Protein AF-A0A7I8IR26-F1 (afdb_monomer)

Foldseek 3Di:
DDDDDDPDDDPQPVVVLVVLVVVLVVAQKEKAAAPPDPLSVVVCCVCVVLVFHYHYDHHDPPDDPQPTWMDGSSHTQGGSVSCVVCVVVVVNVVSCVVSVRDDD

Structure (mmCIF, N/CA/C/O backbone):
data_AF-A0A7I8IR26-F1
#
_entry.id   AF-A0A7I8IR26-F1
#
loop_
_atom_site.group_PDB
_atom_site.id
_atom_site.type_symbol
_atom_site.label_atom_id
_atom_site.label_alt_id
_atom_site.label_comp_id
_atom_site.label_asym_id
_atom_site.label_entity_id
_atom_site.label_seq_id
_atom_site.pdbx_PDB_ins_code
_atom_site.Cartn_x
_atom_site.Cartn_y
_atom_site.Cartn_z
_atom_site.occupancy
_atom_site.B_iso_or_equiv
_atom_site.auth_seq_id
_atom_site.auth_comp_id
_atom_site.auth_asym_id
_atom_site.auth_atom_id
_atom_site.pdbx_PDB_model_num
ATOM 1 N N . MET A 1 1 ? 41.167 6.728 -27.395 1.00 40.47 1 MET A N 1
ATOM 2 C CA . MET A 1 1 ? 41.377 7.724 -26.322 1.00 40.47 1 MET A CA 1
ATOM 3 C C . MET A 1 1 ? 40.080 7.828 -25.539 1.00 40.47 1 MET A C 1
ATOM 5 O O . MET A 1 1 ? 39.212 8.618 -25.876 1.00 40.47 1 MET A O 1
ATOM 9 N N . SER A 1 2 ? 39.905 6.928 -24.574 1.00 48.75 2 SER A N 1
ATOM 10 C CA . SER A 1 2 ? 38.730 6.884 -23.702 1.00 48.75 2 SER A CA 1
ATOM 11 C C . SER A 1 2 ? 39.017 7.772 -22.496 1.00 48.75 2 SER A C 1
ATOM 13 O O . SER A 1 2 ? 39.963 7.501 -21.764 1.00 48.75 2 SER A O 1
ATOM 15 N N . GLY A 1 3 ? 38.257 8.853 -22.324 1.00 40.97 3 GLY A N 1
ATOM 16 C CA . GLY A 1 3 ? 38.530 9.874 -21.313 1.00 40.97 3 GLY A CA 1
ATOM 17 C C . GLY A 1 3 ? 37.260 10.383 -20.644 1.00 40.97 3 GLY A C 1
ATOM 18 O O . GLY A 1 3 ? 36.739 11.424 -21.014 1.00 40.97 3 GLY A O 1
ATOM 19 N N . SER A 1 4 ? 36.805 9.614 -19.654 1.00 51.31 4 SER A N 1
ATOM 20 C CA . SER A 1 4 ? 36.217 10.078 -18.388 1.00 51.31 4 SER A CA 1
ATOM 21 C C . SER A 1 4 ? 34.959 10.962 -18.429 1.00 51.31 4 SER A C 1
ATOM 23 O O . SER A 1 4 ? 35.013 12.169 -18.216 1.00 5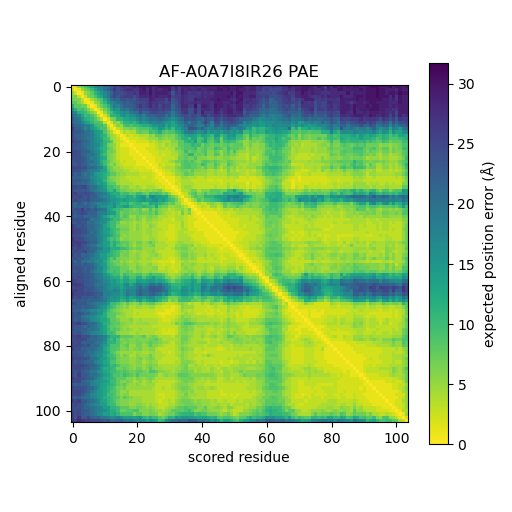1.31 4 SER A O 1
ATOM 25 N N . SER A 1 5 ? 33.793 10.316 -18.554 1.00 44.38 5 SER A N 1
ATOM 26 C CA . SER A 1 5 ? 32.504 10.892 -18.138 1.00 44.38 5 SER A CA 1
ATOM 27 C C . SER A 1 5 ? 32.425 10.956 -16.599 1.00 44.38 5 SER A C 1
ATOM 29 O O . SER A 1 5 ? 32.924 10.040 -15.933 1.00 44.38 5 SER A O 1
ATOM 31 N N . PRO A 1 6 ? 31.840 12.008 -15.994 1.00 46.78 6 PRO A N 1
ATOM 32 C CA . PRO A 1 6 ? 31.920 12.230 -14.558 1.00 46.78 6 PRO A CA 1
ATOM 33 C C . PRO A 1 6 ? 31.189 11.115 -13.815 1.00 46.78 6 PRO A C 1
ATOM 35 O O . PRO A 1 6 ? 30.023 10.829 -14.096 1.00 46.78 6 PRO A O 1
ATOM 38 N N . ARG A 1 7 ? 31.846 10.527 -12.808 1.00 49.75 7 ARG A N 1
ATOM 39 C CA . ARG A 1 7 ? 31.190 9.730 -11.762 1.00 49.75 7 ARG A CA 1
ATOM 40 C C . ARG A 1 7 ? 30.147 10.610 -11.069 1.00 49.75 7 ARG A C 1
ATOM 42 O O . ARG A 1 7 ? 30.440 11.298 -10.092 1.00 49.75 7 ARG A O 1
ATOM 49 N N . ARG A 1 8 ? 28.919 10.628 -11.585 1.00 43.56 8 ARG A N 1
ATOM 50 C CA . 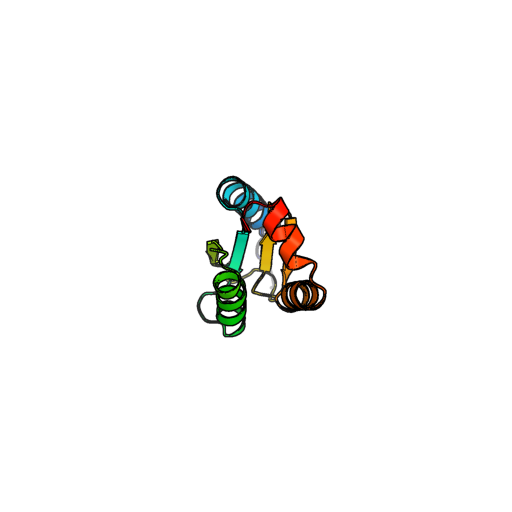ARG A 1 8 ? 27.802 11.333 -10.958 1.00 43.56 8 ARG A CA 1
ATOM 51 C C . ARG A 1 8 ? 27.235 10.429 -9.870 1.00 43.56 8 ARG A C 1
ATOM 53 O O . ARG A 1 8 ? 26.484 9.502 -10.143 1.00 43.56 8 ARG A O 1
ATOM 60 N N . ARG A 1 9 ? 27.713 10.709 -8.657 1.00 45.06 9 ARG A N 1
ATOM 61 C CA . ARG A 1 9 ? 27.194 10.353 -7.330 1.00 45.06 9 ARG A CA 1
ATOM 62 C C . ARG A 1 9 ? 25.810 9.685 -7.349 1.00 45.06 9 ARG A C 1
ATOM 64 O O . ARG A 1 9 ? 24.839 10.252 -7.846 1.00 45.06 9 ARG A O 1
ATOM 71 N N . THR A 1 10 ? 25.753 8.500 -6.751 1.00 43.00 10 THR A N 1
ATOM 72 C CA . THR A 1 10 ? 24.564 7.777 -6.284 1.00 43.00 10 THR A CA 1
ATOM 73 C C . THR A 1 10 ? 23.636 8.704 -5.494 1.00 43.00 10 THR A C 1
ATOM 75 O O . THR A 1 10 ? 23.826 8.903 -4.302 1.00 43.00 10 THR A O 1
ATOM 78 N N . ALA A 1 11 ? 22.644 9.285 -6.171 1.00 41.78 11 ALA A N 1
ATOM 79 C CA . ALA A 1 11 ? 21.639 10.185 -5.590 1.00 41.78 11 ALA A CA 1
ATOM 80 C C . ALA A 1 11 ? 20.210 9.598 -5.631 1.00 41.78 11 ALA A C 1
ATOM 82 O O . ALA A 1 11 ? 19.251 10.294 -5.343 1.00 41.78 11 ALA A O 1
ATOM 83 N N . GLY A 1 12 ? 20.041 8.325 -6.013 1.00 49.94 12 GLY A N 1
ATOM 84 C CA . GLY A 1 12 ? 18.712 7.743 -6.258 1.00 49.94 12 GLY A CA 1
ATOM 85 C C . GLY A 1 12 ? 17.963 7.241 -5.018 1.00 49.94 12 GLY A C 1
ATOM 86 O O . GLY A 1 12 ? 16.739 7.220 -5.028 1.00 49.94 12 GLY A O 1
ATOM 87 N N . ALA A 1 13 ? 18.673 6.832 -3.961 1.00 50.16 13 ALA A N 1
ATOM 88 C CA . ALA A 1 13 ? 18.052 6.258 -2.763 1.00 50.16 13 ALA A CA 1
ATOM 89 C C . ALA A 1 13 ? 17.598 7.329 -1.754 1.00 50.16 13 ALA A C 1
ATOM 91 O O . ALA A 1 13 ? 16.512 7.200 -1.199 1.00 50.16 13 ALA A O 1
ATOM 92 N N . CYS A 1 14 ? 18.384 8.400 -1.565 1.00 46.97 14 CYS A N 1
ATOM 93 C CA . CYS A 1 14 ? 18.012 9.511 -0.678 1.00 46.97 14 CYS A CA 1
ATOM 94 C C . CYS A 1 14 ? 16.779 10.270 -1.182 1.00 46.97 14 CYS A C 1
ATOM 96 O O . CYS A 1 14 ? 15.913 10.580 -0.381 1.00 46.97 14 CYS A O 1
ATOM 98 N N . ASP A 1 15 ? 16.656 10.498 -2.495 1.00 61.00 15 ASP A N 1
ATOM 99 C CA . ASP A 1 15 ? 15.512 11.218 -3.083 1.00 61.00 15 ASP A CA 1
ATOM 100 C C . ASP A 1 15 ? 14.206 10.413 -2.949 1.00 61.00 15 ASP A C 1
ATOM 102 O O . ASP A 1 15 ? 13.143 10.942 -2.635 1.00 61.00 15 ASP A O 1
ATOM 106 N N . ALA A 1 16 ? 14.291 9.090 -3.135 1.00 67.19 16 ALA A N 1
ATOM 107 C CA . ALA A 1 16 ? 13.159 8.196 -2.930 1.00 67.19 16 ALA A CA 1
ATOM 108 C C . ALA A 1 16 ? 12.751 8.137 -1.454 1.00 67.19 16 ALA A C 1
ATOM 110 O O . ALA A 1 16 ? 11.561 8.218 -1.173 1.00 67.19 16 ALA A O 1
ATOM 111 N N . LEU A 1 17 ? 13.710 8.026 -0.529 1.00 66.31 17 LEU A N 1
ATOM 112 C CA . LEU A 1 17 ? 13.434 7.943 0.906 1.00 66.31 17 LEU A CA 1
ATOM 113 C C . LEU A 1 17 ? 12.867 9.256 1.462 1.00 66.31 17 LEU A C 1
ATOM 115 O O . LEU A 1 17 ? 11.849 9.217 2.137 1.00 66.31 17 LEU A O 1
ATOM 119 N N . GLU A 1 18 ? 13.431 10.409 1.101 1.00 71.75 18 GLU A N 1
ATOM 120 C CA . GLU A 1 18 ? 12.914 11.725 1.516 1.00 71.75 18 GLU A CA 1
ATOM 121 C C . GLU A 1 18 ? 11.487 11.955 0.987 1.00 71.75 18 GLU A C 1
ATOM 123 O O . GLU A 1 18 ? 10.592 12.444 1.682 1.00 71.75 18 GLU A O 1
ATOM 128 N N . ARG A 1 19 ? 11.226 11.523 -0.252 1.00 75.75 19 ARG A N 1
ATOM 129 C CA . ARG A 1 19 ? 9.889 11.578 -0.848 1.00 75.75 19 ARG A CA 1
ATOM 130 C C . ARG A 1 19 ? 8.925 10.590 -0.190 1.00 75.75 19 ARG A C 1
ATOM 132 O O . ARG A 1 19 ? 7.759 10.940 -0.025 1.00 75.75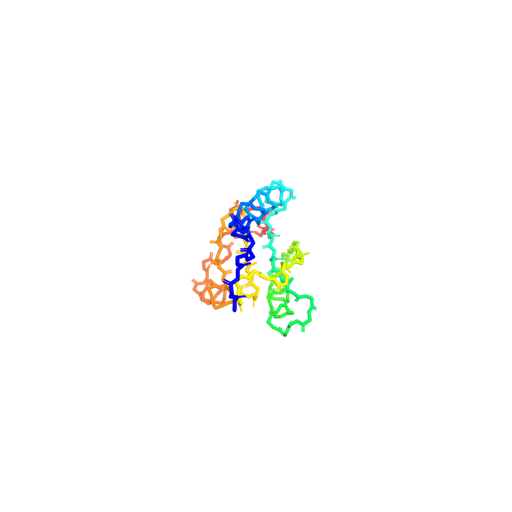 19 ARG A O 1
ATOM 139 N N . VAL A 1 20 ? 9.383 9.392 0.189 1.00 75.19 20 VAL A N 1
ATOM 140 C CA . VAL A 1 20 ? 8.610 8.429 0.995 1.00 75.19 20 VAL A CA 1
ATOM 141 C C . VAL A 1 20 ? 8.255 9.048 2.3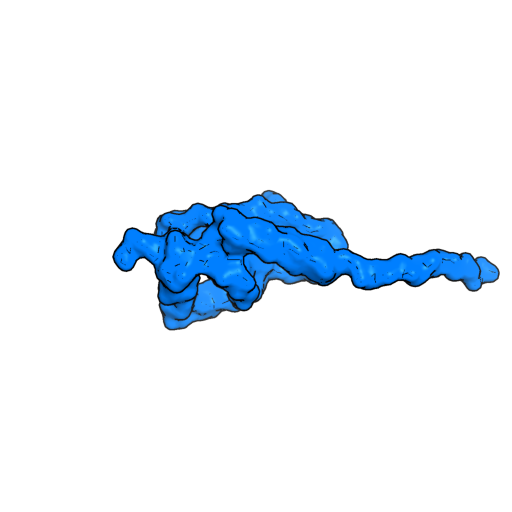35 1.00 75.19 20 VAL A C 1
ATOM 143 O O . VAL A 1 20 ? 7.091 8.994 2.694 1.00 75.19 20 VAL A O 1
ATOM 146 N N . GLU A 1 21 ? 9.207 9.647 3.050 1.00 76.62 21 GLU A N 1
ATOM 147 C CA . GLU A 1 21 ? 8.984 10.254 4.366 1.00 76.62 21 GLU A CA 1
ATOM 148 C C . GLU A 1 21 ? 7.914 11.343 4.301 1.00 76.62 21 GLU A C 1
ATOM 150 O O . GLU A 1 21 ? 6.958 11.320 5.078 1.00 76.62 21 GLU A O 1
ATOM 155 N N . ARG A 1 22 ? 8.001 12.236 3.308 1.00 82.06 22 ARG A N 1
ATOM 156 C CA . ARG A 1 22 ? 6.985 13.274 3.102 1.00 82.06 22 ARG A CA 1
ATOM 157 C C . ARG A 1 22 ? 5.613 12.680 2.776 1.00 82.06 22 ARG A C 1
ATOM 159 O O . ARG A 1 22 ? 4.607 13.073 3.355 1.00 82.06 22 ARG A O 1
ATOM 166 N N . LEU A 1 23 ? 5.567 11.692 1.883 1.00 83.69 23 LEU A N 1
ATOM 167 C CA . LEU A 1 23 ? 4.314 11.035 1.506 1.00 83.69 23 LEU A CA 1
ATOM 168 C C . LEU A 1 23 ? 3.727 10.190 2.638 1.00 83.69 23 LEU A C 1
ATOM 170 O O . LEU A 1 23 ? 2.510 10.114 2.735 1.00 83.69 23 LEU A O 1
ATOM 174 N N . ALA A 1 24 ? 4.561 9.576 3.473 1.00 78.81 24 ALA A N 1
ATOM 175 C CA . ALA A 1 24 ? 4.157 8.768 4.617 1.00 78.81 24 ALA A CA 1
ATOM 176 C C . ALA A 1 24 ? 3.634 9.630 5.772 1.00 78.81 24 ALA A C 1
ATOM 178 O O . ALA A 1 24 ? 2.770 9.177 6.516 1.00 78.81 24 ALA A O 1
ATOM 179 N N . ALA A 1 25 ? 4.117 10.869 5.904 1.00 79.31 25 ALA A N 1
ATOM 180 C CA . ALA A 1 25 ? 3.546 11.841 6.834 1.00 79.31 25 ALA A CA 1
ATOM 181 C C . ALA A 1 25 ? 2.127 12.270 6.418 1.00 79.31 25 ALA A C 1
ATOM 183 O O . ALA A 1 25 ? 1.282 12.531 7.269 1.00 79.31 25 ALA A O 1
ATOM 184 N N . GLU A 1 26 ? 1.862 12.330 5.112 1.00 81.62 26 GLU A N 1
ATOM 185 C CA . GLU A 1 26 ? 0.576 12.770 4.558 1.00 81.62 26 GLU A CA 1
ATOM 186 C C . GLU A 1 26 ? -0.403 11.613 4.282 1.00 81.62 26 GLU A C 1
ATOM 188 O O . GLU A 1 26 ? -1.610 11.830 4.208 1.00 81.62 26 GLU A O 1
ATOM 193 N N . ASN A 1 27 ? 0.092 10.385 4.091 1.00 84.69 27 ASN A N 1
ATOM 194 C CA . ASN A 1 27 ? -0.694 9.250 3.607 1.00 84.69 27 ASN A CA 1
ATOM 195 C C . ASN A 1 27 ? -0.355 7.962 4.358 1.00 84.69 27 ASN A C 1
ATOM 197 O O . ASN A 1 27 ? 0.806 7.583 4.495 1.00 84.69 27 ASN A O 1
ATOM 201 N N . ALA A 1 28 ? -1.393 7.208 4.717 1.00 85.25 28 ALA A N 1
ATOM 202 C CA . ALA A 1 28 ? -1.237 5.920 5.384 1.00 85.25 28 ALA A CA 1
ATOM 203 C C . ALA A 1 28 ? -0.626 4.831 4.477 1.00 85.25 28 ALA A C 1
ATOM 205 O O . ALA A 1 28 ? 0.072 3.942 4.965 1.00 85.25 28 ALA A O 1
ATOM 206 N N . VAL A 1 29 ? -0.867 4.883 3.159 1.00 87.94 29 VAL A N 1
ATOM 207 C CA . VAL A 1 29 ? -0.326 3.921 2.182 1.00 87.94 29 VAL A CA 1
ATOM 208 C C . VAL A 1 29 ? 0.198 4.641 0.948 1.00 87.94 29 VAL A C 1
ATOM 210 O O . VAL A 1 29 ? -0.511 5.435 0.327 1.00 87.94 29 VAL A O 1
ATOM 213 N N . VAL A 1 30 ? 1.426 4.312 0.554 1.00 87.31 30 VAL A N 1
ATOM 214 C CA . VAL A 1 30 ? 2.119 4.915 -0.589 1.00 87.31 30 VAL A CA 1
ATOM 215 C C . VAL A 1 30 ? 2.607 3.810 -1.522 1.00 87.31 30 VAL A C 1
ATOM 217 O O . VAL A 1 30 ? 3.273 2.868 -1.093 1.00 87.31 30 VAL A O 1
ATOM 220 N N . ILE A 1 31 ? 2.292 3.920 -2.812 1.00 86.00 31 ILE A N 1
ATOM 221 C CA . ILE A 1 31 ? 2.703 2.957 -3.840 1.00 86.00 31 ILE A CA 1
ATOM 222 C C . ILE A 1 31 ? 3.570 3.668 -4.870 1.00 86.00 31 ILE A C 1
ATOM 224 O O . ILE A 1 31 ? 3.081 4.507 -5.624 1.00 86.00 31 ILE A O 1
ATOM 228 N N . PHE A 1 32 ? 4.830 3.268 -4.984 1.00 83.75 32 PHE A N 1
ATOM 229 C CA . PHE A 1 32 ? 5.710 3.702 -6.062 1.00 83.75 32 PHE A CA 1
ATOM 230 C C . PHE A 1 32 ? 5.539 2.776 -7.261 1.00 83.75 32 PHE A C 1
ATOM 232 O O . PHE A 1 32 ? 5.854 1.586 -7.210 1.00 83.75 32 PHE A O 1
ATOM 239 N N . SER A 1 33 ? 5.010 3.317 -8.352 1.00 74.19 33 SER A N 1
ATOM 240 C CA . SER A 1 33 ? 4.615 2.557 -9.537 1.00 74.19 33 SER A CA 1
ATOM 241 C C . SER A 1 33 ? 4.943 3.341 -10.803 1.00 74.19 33 SER A C 1
ATOM 243 O O . SER A 1 33 ? 4.865 4.565 -10.825 1.00 74.19 33 SER A O 1
ATOM 245 N N . VAL A 1 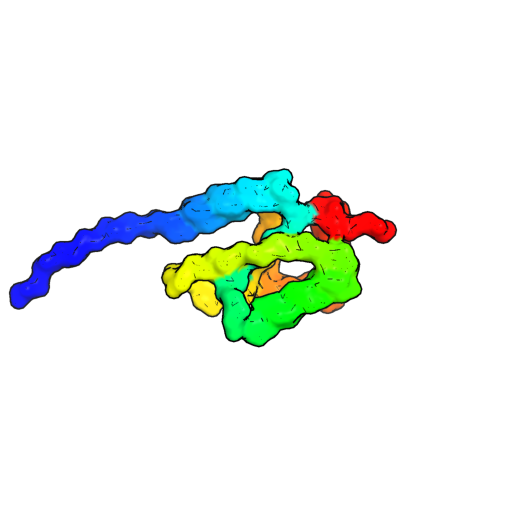34 ? 5.288 2.638 -11.883 1.00 69.69 34 VAL A N 1
ATOM 246 C CA . VAL A 1 34 ? 5.227 3.213 -13.235 1.00 69.69 34 VAL A CA 1
ATOM 247 C C . VAL A 1 34 ? 3.804 3.041 -13.762 1.00 69.69 34 VAL A C 1
ATOM 249 O O . VAL A 1 34 ? 3.198 1.983 -13.602 1.00 69.69 34 VAL A O 1
ATOM 252 N N . SER A 1 35 ? 3.230 4.091 -14.339 1.00 64.12 35 SER A N 1
ATOM 253 C CA . SER A 1 35 ? 1.797 4.186 -14.650 1.00 64.12 35 SER A CA 1
ATOM 254 C C . SER A 1 35 ? 1.278 3.187 -15.698 1.00 64.12 35 SER A C 1
ATOM 256 O O . SER A 1 35 ? 0.068 3.094 -15.863 1.00 64.12 35 SER A O 1
ATOM 258 N N . THR A 1 36 ? 2.140 2.418 -16.372 1.00 65.19 36 THR A N 1
ATOM 259 C CA . THR A 1 36 ? 1.778 1.554 -17.513 1.00 65.19 36 THR A CA 1
ATOM 260 C C . THR A 1 36 ? 1.911 0.042 -17.261 1.00 65.19 36 THR A C 1
ATOM 262 O O . THR A 1 36 ? 1.831 -0.736 -18.207 1.00 65.19 36 THR A O 1
ATOM 265 N N . CYS A 1 37 ? 2.108 -0.415 -16.015 1.00 71.25 37 CYS A N 1
ATOM 266 C CA . CYS A 1 37 ? 2.363 -1.835 -15.719 1.00 71.25 37 CYS A CA 1
ATOM 267 C C . CYS A 1 37 ? 1.128 -2.607 -15.196 1.00 71.25 37 CYS A C 1
ATOM 269 O O . CYS A 1 37 ? 0.383 -2.109 -14.351 1.00 71.25 37 CYS A O 1
ATOM 271 N N . CYS A 1 38 ? 0.921 -3.857 -15.635 1.00 74.88 38 CYS A N 1
ATOM 272 C CA . CYS A 1 38 ? -0.199 -4.706 -15.184 1.00 74.88 38 CYS A CA 1
ATOM 273 C C . CYS A 1 38 ? -0.165 -4.989 -13.669 1.00 74.88 38 CYS A C 1
ATOM 275 O O . CYS A 1 38 ? -1.199 -4.953 -13.001 1.00 74.88 38 CYS A O 1
ATOM 277 N N . MET A 1 39 ? 1.031 -5.168 -13.103 1.00 78.69 39 MET A N 1
ATOM 278 C CA . MET A 1 39 ? 1.230 -5.375 -11.663 1.00 78.69 39 MET A CA 1
ATOM 279 C C . MET A 1 39 ? 0.816 -4.151 -10.840 1.00 78.69 39 MET A C 1
ATOM 281 O O . MET A 1 39 ? 0.248 -4.264 -9.758 1.00 78.69 39 MET A O 1
ATOM 285 N N . CYS A 1 40 ? 1.030 -2.959 -11.386 1.00 74.19 40 CYS A N 1
ATOM 286 C CA . CYS A 1 40 ? 0.676 -1.696 -10.764 1.00 74.19 40 CYS A CA 1
ATOM 287 C C . CYS A 1 40 ? -0.847 -1.569 -10.621 1.00 74.19 40 CYS A C 1
ATOM 289 O O . CYS A 1 40 ? -1.348 -1.101 -9.598 1.00 74.19 40 CYS A O 1
ATOM 291 N N . HIS A 1 41 ? -1.589 -2.024 -11.636 1.00 83.94 41 HIS A N 1
ATOM 292 C CA . HIS A 1 41 ? -3.047 -2.100 -11.592 1.00 83.94 41 HIS A CA 1
ATOM 293 C C . HIS A 1 41 ? -3.522 -3.156 -10.588 1.00 83.94 41 HIS A C 1
ATOM 295 O O . HIS A 1 41 ? -4.483 -2.901 -9.863 1.00 83.94 41 HIS A O 1
ATOM 301 N N . ALA A 1 42 ? -2.841 -4.304 -10.509 1.00 86.25 42 ALA A N 1
ATOM 302 C CA . ALA A 1 42 ? -3.168 -5.364 -9.557 1.00 86.25 42 ALA A CA 1
ATOM 303 C C . ALA A 1 42 ? -3.042 -4.889 -8.101 1.00 86.25 42 ALA A C 1
ATOM 305 O O . ALA A 1 42 ? -3.987 -5.039 -7.331 1.00 86.25 42 ALA A O 1
ATOM 306 N N . VAL A 1 43 ? -1.936 -4.228 -7.743 1.00 85.75 43 VAL A N 1
ATOM 307 C CA . VAL A 1 43 ? -1.736 -3.696 -6.383 1.00 85.75 43 VAL A CA 1
ATOM 308 C C . VAL A 1 43 ? -2.770 -2.629 -6.037 1.00 85.75 43 VAL A C 1
ATOM 310 O O . VAL A 1 43 ? -3.372 -2.683 -4.968 1.00 85.75 43 VAL A O 1
ATOM 313 N N . LYS A 1 44 ? -3.029 -1.678 -6.943 1.00 85.75 44 LYS A N 1
ATOM 314 C CA . LYS A 1 44 ? -4.053 -0.647 -6.712 1.00 85.75 44 LYS A CA 1
ATOM 315 C C . LYS A 1 44 ? -5.427 -1.273 -6.470 1.00 85.75 44 LYS A C 1
ATOM 317 O O . LYS A 1 44 ? -6.110 -0.889 -5.529 1.00 85.75 44 LYS A O 1
ATOM 322 N N . ARG A 1 45 ? -5.803 -2.276 -7.273 1.00 87.88 45 ARG A N 1
ATOM 323 C CA . ARG A 1 45 ? -7.063 -3.013 -7.097 1.00 87.88 45 ARG A CA 1
ATOM 324 C C . ARG A 1 45 ? -7.118 -3.784 -5.785 1.00 87.88 45 ARG A C 1
ATOM 326 O O . ARG A 1 45 ? -8.174 -3.788 -5.167 1.00 87.88 45 ARG A O 1
ATOM 333 N N . LEU A 1 46 ? -6.013 -4.394 -5.356 1.00 88.12 46 LEU A N 1
ATOM 334 C CA . LEU A 1 46 ? -5.942 -5.108 -4.081 1.00 88.12 46 LEU A CA 1
ATOM 335 C C . LEU A 1 46 ? -6.266 -4.173 -2.908 1.00 88.12 46 LEU A C 1
ATOM 337 O O . LEU A 1 46 ? -7.146 -4.474 -2.108 1.00 88.12 46 LEU A O 1
ATOM 341 N N . PHE A 1 47 ? -5.602 -3.016 -2.836 1.00 87.75 47 PHE A N 1
ATOM 342 C CA . PHE A 1 47 ? -5.850 -2.043 -1.768 1.00 87.75 47 PHE A CA 1
ATOM 343 C C . PHE A 1 47 ? -7.255 -1.439 -1.843 1.00 87.75 47 PHE A C 1
ATOM 345 O O . PHE A 1 47 ? -7.943 -1.413 -0.824 1.00 87.75 47 PHE A O 1
ATOM 352 N N . CYS A 1 48 ? -7.729 -1.057 -3.034 1.00 86.75 48 CYS A N 1
ATOM 353 C CA . CYS A 1 48 ? -9.101 -0.570 -3.191 1.00 86.75 48 CYS A CA 1
ATOM 354 C C . CYS A 1 48 ? -10.145 -1.629 -2.796 1.00 86.75 48 CYS A C 1
ATOM 356 O O . CYS A 1 48 ? -11.153 -1.285 -2.187 1.00 86.75 48 CYS A O 1
ATOM 358 N N . GLY A 1 49 ? -9.901 -2.910 -3.094 1.00 86.50 49 GLY A N 1
ATOM 359 C CA . GLY A 1 49 ? -10.774 -4.018 -2.695 1.00 86.50 49 GLY A CA 1
ATOM 360 C C . GLY A 1 49 ? -10.848 -4.229 -1.180 1.00 86.50 49 GLY A C 1
ATOM 361 O O . GLY A 1 49 ? -11.861 -4.708 -0.684 1.00 86.50 49 GLY A O 1
ATOM 362 N N . MET A 1 50 ? -9.814 -3.821 -0.439 1.00 85.56 50 MET A N 1
ATOM 363 C CA . MET A 1 50 ? -9.806 -3.807 1.029 1.00 85.56 50 MET A CA 1
ATOM 364 C C . MET A 1 50 ? -10.358 -2.499 1.623 1.00 85.56 50 MET A C 1
ATOM 366 O O . MET A 1 50 ? -10.314 -2.329 2.836 1.00 85.56 50 MET A O 1
ATOM 370 N N . GLY A 1 51 ? -10.856 -1.565 0.802 1.00 85.81 51 GLY A N 1
ATOM 371 C CA . GLY A 1 51 ? -11.354 -0.261 1.260 1.00 85.81 51 GLY A CA 1
ATOM 372 C C . GLY A 1 51 ? -10.256 0.760 1.580 1.00 85.81 51 GLY A C 1
ATOM 373 O O . GLY A 1 51 ? -10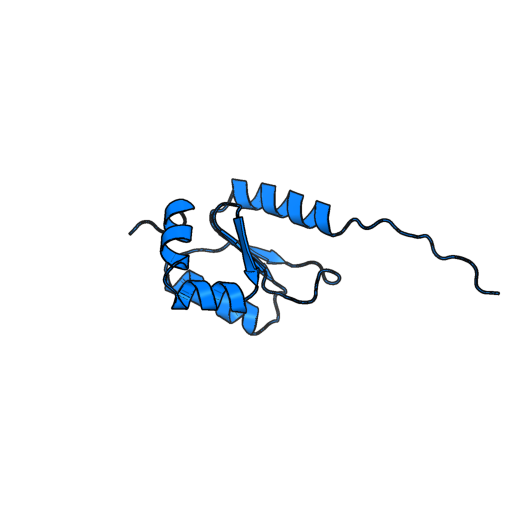.532 1.786 2.194 1.00 85.81 51 GLY A O 1
ATOM 374 N N . VAL A 1 52 ? -9.017 0.501 1.160 1.00 88.69 52 VAL A N 1
ATOM 375 C CA . VAL A 1 52 ? -7.870 1.390 1.370 1.00 88.69 52 VAL A CA 1
ATOM 376 C C . VAL A 1 52 ? -7.647 2.239 0.123 1.00 88.69 52 VAL A C 1
ATOM 378 O O . VAL A 1 52 ? -7.658 1.720 -0.995 1.00 88.69 52 VAL A O 1
ATOM 381 N N . ASN A 1 53 ? -7.391 3.536 0.299 1.00 83.75 53 ASN A N 1
ATOM 382 C CA . ASN A 1 53 ? -7.040 4.436 -0.799 1.00 83.75 53 ASN A CA 1
ATOM 383 C C . ASN A 1 53 ? -5.528 4.725 -0.808 1.00 83.75 53 ASN A C 1
ATOM 385 O O . ASN A 1 53 ? -5.072 5.571 -0.038 1.00 83.75 53 ASN A O 1
ATOM 389 N N . PRO A 1 54 ? -4.727 4.022 -1.630 1.00 85.19 54 PRO A N 1
ATOM 390 C CA . PRO A 1 54 ? -3.292 4.239 -1.666 1.00 85.19 54 PRO A CA 1
ATOM 391 C C . PRO A 1 54 ? -2.899 5.411 -2.570 1.00 85.19 54 PRO A C 1
ATOM 393 O O . PRO A 1 54 ? -3.408 5.568 -3.684 1.00 85.19 54 PRO A O 1
ATOM 396 N N . THR A 1 55 ? -1.877 6.155 -2.159 1.00 87.50 55 THR A N 1
ATOM 397 C CA . THR A 1 55 ? -1.320 7.246 -2.963 1.00 87.50 55 THR A CA 1
ATOM 398 C C . THR A 1 55 ? -0.294 6.705 -3.954 1.00 87.50 55 THR A C 1
ATOM 400 O O . THR A 1 55 ? 0.783 6.231 -3.589 1.00 87.50 55 THR A O 1
ATOM 403 N N . GLY A 1 56 ? -0.659 6.730 -5.238 1.00 80.94 56 GLY A N 1
ATOM 404 C CA . GLY A 1 56 ? 0.173 6.254 -6.340 1.00 80.94 56 GLY A CA 1
ATOM 405 C C . GLY A 1 56 ? 1.179 7.307 -6.790 1.00 80.94 56 GLY A C 1
ATOM 406 O O . GLY A 1 56 ? 0.801 8.377 -7.257 1.00 80.94 56 GLY A O 1
ATOM 407 N N . VAL A 1 57 ? 2.463 6.986 -6.698 1.00 81.38 57 VAL A N 1
ATOM 408 C CA . VAL A 1 57 ? 3.562 7.911 -6.955 1.00 81.38 57 VAL A CA 1
ATOM 409 C C . VAL A 1 57 ? 4.416 7.376 -8.106 1.00 81.38 57 VAL A C 1
ATOM 411 O O . VAL A 1 57 ? 4.828 6.215 -8.067 1.00 81.38 57 VAL A O 1
ATOM 414 N N . PRO A 1 58 ? 4.700 8.184 -9.146 1.00 75.12 58 PRO A N 1
ATOM 415 C CA . PRO A 1 58 ? 5.496 7.732 -10.277 1.00 75.12 58 PRO A CA 1
ATOM 416 C C . PRO A 1 58 ? 6.913 7.376 -9.824 1.00 75.12 58 PRO A C 1
ATOM 418 O O . PRO A 1 58 ? 7.644 8.230 -9.306 1.00 75.12 58 PRO A O 1
ATOM 421 N N . ALA A 1 59 ? 7.288 6.113 -10.018 1.00 71.31 59 ALA A N 1
ATOM 422 C CA . ALA A 1 59 ? 8.652 5.648 -9.811 1.00 71.31 59 ALA A CA 1
ATOM 423 C C . ALA A 1 59 ? 9.575 6.259 -10.878 1.00 71.31 59 ALA A C 1
ATOM 425 O O . ALA A 1 59 ? 9.194 6.397 -12.042 1.00 71.31 59 ALA A O 1
ATOM 426 N N . ALA A 1 60 ? 10.790 6.647 -10.488 1.00 65.81 60 ALA A N 1
ATOM 427 C CA . ALA A 1 60 ? 11.747 7.217 -11.428 1.00 65.81 60 ALA A CA 1
ATOM 428 C C . ALA A 1 60 ? 12.142 6.174 -12.497 1.00 65.81 60 ALA A C 1
ATOM 430 O O . ALA A 1 60 ? 12.401 5.021 -12.147 1.00 65.81 60 ALA A O 1
ATOM 431 N N . PRO A 1 61 ? 12.297 6.566 -13.777 1.00 54.41 61 PRO A N 1
ATOM 432 C CA . PRO A 1 61 ? 12.598 5.654 -14.891 1.00 54.41 61 PRO A CA 1
ATOM 433 C C . PRO A 1 61 ? 13.983 4.979 -14.813 1.00 54.41 61 PRO A C 1
ATOM 435 O O . PRO A 1 61 ? 14.357 4.231 -15.709 1.00 54.41 61 PRO A O 1
ATOM 438 N N . ARG A 1 62 ? 14.773 5.265 -13.769 1.00 56.34 62 ARG A N 1
ATOM 439 C CA . ARG A 1 62 ? 16.132 4.737 -13.550 1.00 56.34 62 ARG A CA 1
ATOM 440 C C . ARG A 1 62 ? 16.317 4.125 -12.148 1.00 56.34 62 ARG A C 1
ATOM 442 O O . ARG A 1 62 ? 17.451 3.938 -11.720 1.00 56.34 62 ARG A O 1
ATOM 449 N N . GLY A 1 63 ? 15.221 3.874 -11.423 1.00 52.56 63 GLY A N 1
ATOM 450 C CA . GLY A 1 63 ? 15.205 3.189 -10.121 1.00 52.56 63 GLY A CA 1
ATOM 451 C C . GLY A 1 63 ? 15.082 1.664 -10.261 1.00 52.56 63 GLY A C 1
ATOM 452 O O . GLY A 1 63 ? 14.783 1.194 -11.359 1.00 52.56 63 GLY A O 1
ATOM 453 N N . PRO A 1 64 ? 15.338 0.885 -9.187 1.00 49.00 64 PRO A N 1
ATOM 454 C CA . PRO A 1 64 ? 15.442 -0.573 -9.246 1.00 49.00 64 PRO A CA 1
ATOM 455 C C . PRO A 1 64 ? 14.206 -1.177 -9.913 1.00 49.00 64 PRO A C 1
ATOM 457 O O . PRO A 1 64 ? 13.075 -0.835 -9.583 1.00 49.00 64 PRO A O 1
ATOM 460 N N . SER A 1 65 ? 14.457 -2.076 -10.860 1.00 53.38 65 SER A N 1
ATOM 461 C CA . SER A 1 65 ? 13.522 -2.708 -11.801 1.00 53.38 65 SER A CA 1
ATOM 462 C C . SER A 1 65 ? 12.3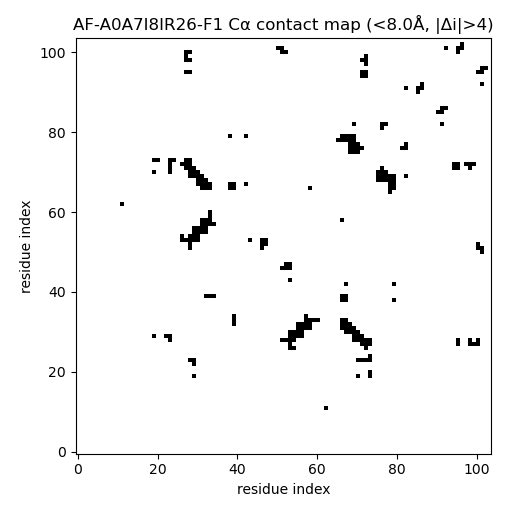46 -3.496 -11.178 1.00 53.38 65 SER A C 1
ATOM 464 O O . SER A 1 65 ? 11.664 -4.227 -11.891 1.00 53.38 65 SER A O 1
ATOM 466 N N . ALA A 1 66 ? 12.090 -3.368 -9.875 1.00 61.72 66 ALA A N 1
ATOM 467 C CA . ALA A 1 66 ? 11.059 -4.077 -9.123 1.00 61.72 66 ALA A CA 1
ATOM 468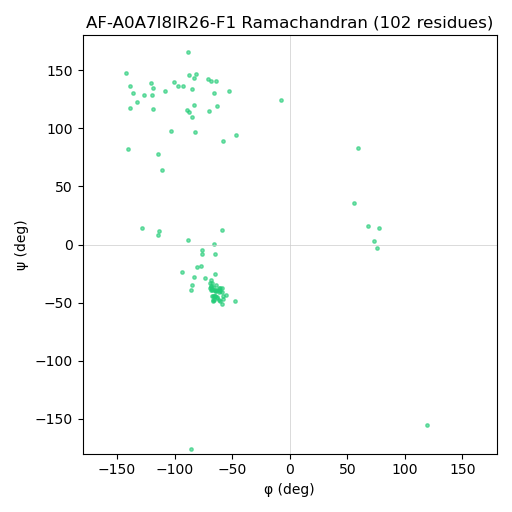 C C . ALA A 1 66 ? 9.945 -3.110 -8.684 1.00 61.72 66 ALA A C 1
ATOM 470 O O . ALA A 1 66 ? 9.751 -2.842 -7.502 1.00 61.72 66 ALA A O 1
ATOM 471 N N . VAL A 1 67 ? 9.229 -2.540 -9.653 1.00 66.44 67 VAL A N 1
ATOM 472 C CA . VAL A 1 67 ? 7.945 -1.863 -9.408 1.00 66.44 67 VAL A CA 1
ATOM 473 C C . VAL A 1 67 ? 6.809 -2.886 -9.482 1.00 66.44 67 VAL A C 1
ATOM 475 O O . VAL A 1 67 ? 6.874 -3.789 -10.318 1.00 66.44 67 VAL A O 1
ATOM 478 N N . PRO A 1 68 ? 5.735 -2.744 -8.688 1.00 75.19 68 PRO A N 1
ATOM 479 C CA . PRO A 1 68 ? 5.466 -1.686 -7.706 1.00 75.19 68 PRO A CA 1
ATOM 480 C C . PRO A 1 68 ? 6.171 -1.911 -6.359 1.00 75.19 68 PRO A C 1
ATOM 482 O O . PRO A 1 68 ? 6.265 -3.049 -5.922 1.00 75.19 68 PRO A O 1
ATOM 485 N N . VAL A 1 69 ? 6.582 -0.831 -5.685 1.00 84.44 69 VAL A N 1
ATOM 486 C CA . VAL A 1 69 ? 7.063 -0.846 -4.287 1.00 84.44 69 VAL A CA 1
ATOM 487 C C . VAL A 1 69 ? 6.012 -0.202 -3.389 1.00 84.44 69 VAL A C 1
ATOM 489 O O . VAL A 1 69 ? 5.512 0.877 -3.708 1.00 84.44 69 VAL A O 1
ATOM 492 N N . VAL A 1 70 ? 5.677 -0.844 -2.274 1.00 86.88 70 VAL A N 1
ATOM 493 C CA . VAL A 1 70 ? 4.594 -0.432 -1.376 1.00 86.88 70 VAL A CA 1
ATOM 494 C C . VAL A 1 70 ? 5.121 -0.116 0.019 1.00 86.88 70 VAL A C 1
ATOM 496 O O . VAL A 1 70 ? 5.898 -0.880 0.598 1.00 86.88 70 VAL A O 1
ATOM 499 N N . PHE A 1 71 ? 4.645 1.000 0.565 1.00 87.69 71 PHE A N 1
ATOM 500 C CA . PHE A 1 71 ? 4.872 1.442 1.934 1.00 87.69 71 PHE A CA 1
ATOM 501 C C . PHE A 1 71 ? 3.536 1.587 2.664 1.00 87.69 71 PHE A C 1
ATOM 503 O O . PHE A 1 71 ? 2.570 2.099 2.095 1.00 87.69 71 PHE A O 1
ATOM 510 N N . VAL A 1 72 ? 3.492 1.156 3.924 1.00 89.25 72 VAL A N 1
ATOM 511 C CA . VAL A 1 72 ? 2.311 1.227 4.799 1.00 89.25 72 VAL A CA 1
ATOM 512 C C . VAL A 1 72 ? 2.746 1.799 6.145 1.00 89.25 72 VAL A C 1
ATOM 514 O O . VAL A 1 72 ? 3.670 1.274 6.764 1.00 89.25 72 VAL A O 1
ATOM 517 N N . GLY A 1 73 ? 2.131 2.902 6.577 1.00 83.88 73 GLY A N 1
ATOM 518 C CA . GLY A 1 73 ? 2.466 3.583 7.833 1.00 83.88 73 GLY A CA 1
ATOM 519 C C . GLY A 1 73 ? 3.944 3.980 7.932 1.00 83.88 73 GLY A C 1
ATOM 520 O O . GLY A 1 73 ? 4.556 3.820 8.983 1.00 83.88 73 GLY A O 1
ATOM 521 N N . GLY A 1 74 ? 4.556 4.380 6.811 1.00 82.69 74 GLY A N 1
ATOM 522 C CA . GLY A 1 74 ? 5.988 4.698 6.726 1.00 82.69 74 GLY A CA 1
ATOM 523 C C . GLY A 1 74 ? 6.939 3.492 6.709 1.00 82.69 74 GLY A C 1
ATOM 524 O O . GLY A 1 74 ? 8.140 3.674 6.527 1.00 82.69 74 GLY A O 1
ATOM 525 N N . LYS A 1 75 ? 6.441 2.255 6.835 1.00 84.50 75 LYS A N 1
ATOM 526 C CA . LYS A 1 75 ? 7.253 1.030 6.743 1.00 84.50 75 LYS A CA 1
ATOM 527 C C . LYS A 1 75 ? 7.262 0.487 5.314 1.00 84.50 75 LYS A C 1
ATOM 529 O O . LYS A 1 75 ? 6.216 0.399 4.670 1.00 84.50 75 LYS A O 1
ATOM 534 N N . LEU A 1 76 ? 8.435 0.080 4.827 1.00 84.00 76 LEU A N 1
ATOM 535 C CA . LEU A 1 76 ? 8.572 -0.625 3.550 1.00 84.00 76 LEU A CA 1
ATOM 536 C C . LEU A 1 76 ? 7.981 -2.035 3.671 1.00 84.00 76 LEU A C 1
ATOM 538 O O . LEU A 1 76 ? 8.519 -2.865 4.399 1.00 84.00 76 LEU A O 1
ATOM 542 N N . VAL A 1 77 ? 6.906 -2.312 2.931 1.00 86.94 77 VAL A N 1
ATOM 543 C CA . VAL A 1 77 ? 6.318 -3.661 2.823 1.00 86.94 77 VAL A CA 1
ATOM 544 C C . VAL A 1 77 ? 7.030 -4.471 1.739 1.00 86.94 77 VAL A C 1
ATOM 546 O O . VAL A 1 77 ? 7.221 -5.675 1.885 1.00 86.94 77 VAL A O 1
ATOM 549 N N . GLY A 1 78 ? 7.463 -3.805 0.665 1.00 86.00 78 GLY A N 1
ATOM 550 C CA . GLY A 1 78 ? 8.245 -4.414 -0.410 1.00 86.00 78 GLY A CA 1
ATOM 551 C C . GLY A 1 78 ? 7.557 -4.335 -1.768 1.00 86.00 78 GLY A C 1
ATOM 552 O O . GLY A 1 78 ? 6.764 -3.427 -2.021 1.00 86.00 78 GLY A O 1
ATOM 553 N N . ALA A 1 79 ? 7.909 -5.263 -2.659 1.00 84.44 79 ALA A N 1
ATOM 554 C CA . ALA A 1 79 ? 7.350 -5.336 -4.006 1.00 84.44 79 ALA A CA 1
ATOM 555 C C . ALA A 1 79 ? 6.033 -6.137 -4.048 1.00 84.44 79 ALA A C 1
ATOM 557 O O . ALA A 1 79 ? 5.543 -6.595 -3.015 1.00 84.44 79 ALA A O 1
ATOM 558 N N . MET A 1 80 ? 5.469 -6.337 -5.244 1.00 83.31 80 MET A N 1
ATOM 559 C CA . MET A 1 80 ? 4.226 -7.099 -5.447 1.00 83.31 80 MET A CA 1
ATOM 560 C C . MET A 1 80 ? 4.216 -8.449 -4.713 1.00 83.31 80 MET A C 1
ATOM 562 O O . MET A 1 80 ? 3.266 -8.733 -3.988 1.00 83.31 80 MET A O 1
ATOM 566 N N . ASP A 1 81 ? 5.272 -9.255 -4.842 1.00 85.31 81 ASP A N 1
ATOM 567 C CA . ASP A 1 81 ? 5.317 -10.597 -4.245 1.00 85.31 81 ASP A CA 1
ATOM 568 C C . ASP A 1 81 ? 5.205 -10.553 -2.716 1.00 85.31 81 ASP A C 1
ATOM 570 O O . ASP A 1 81 ? 4.463 -11.330 -2.119 1.00 85.31 81 ASP A O 1
ATOM 574 N N . SER A 1 82 ? 5.876 -9.592 -2.076 1.00 87.75 82 SER A N 1
ATOM 575 C CA . SER A 1 82 ? 5.813 -9.387 -0.624 1.00 87.75 82 SER 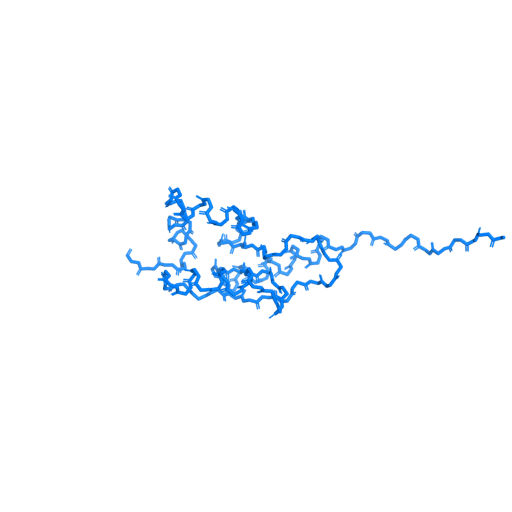A CA 1
ATOM 576 C C . SER A 1 82 ? 4.436 -8.901 -0.169 1.00 87.75 82 SER A C 1
ATOM 578 O O . SER A 1 82 ? 3.936 -9.333 0.872 1.00 87.75 82 SER A O 1
ATOM 580 N N . VAL A 1 83 ? 3.796 -8.033 -0.958 1.00 88.12 83 VAL A N 1
ATOM 581 C CA . VAL A 1 83 ? 2.431 -7.552 -0.692 1.00 88.12 83 VAL A CA 1
ATOM 582 C C . VAL A 1 83 ? 1.432 -8.703 -0.798 1.00 88.12 83 VAL A C 1
ATOM 584 O O . VAL A 1 83 ? 0.597 -8.869 0.091 1.00 88.12 83 VAL A O 1
ATOM 587 N N . MET A 1 84 ? 1.550 -9.538 -1.832 1.00 86.75 84 MET A N 1
ATOM 588 C CA . MET A 1 84 ? 0.704 -10.720 -2.006 1.00 86.75 84 MET A CA 1
ATOM 589 C C . MET A 1 84 ? 0.939 -11.750 -0.904 1.00 86.75 84 MET A C 1
ATOM 591 O O . MET A 1 84 ? -0.026 -12.249 -0.332 1.00 86.75 84 MET A O 1
ATOM 595 N N . ALA A 1 85 ? 2.194 -12.023 -0.541 1.00 88.62 85 ALA A N 1
ATOM 596 C CA . ALA A 1 85 ? 2.520 -12.908 0.574 1.00 88.62 85 ALA A CA 1
ATOM 597 C C . ALA A 1 85 ? 1.912 -12.406 1.894 1.00 88.62 85 ALA A C 1
ATOM 599 O O . ALA A 1 85 ? 1.349 -13.196 2.651 1.00 88.62 85 ALA A O 1
ATOM 600 N N . SER A 1 86 ? 1.957 -11.093 2.143 1.00 87.75 86 SER A N 1
ATOM 601 C CA . SER A 1 86 ? 1.351 -10.475 3.331 1.00 87.75 86 SER A CA 1
ATOM 602 C C . SER A 1 86 ? -0.177 -10.543 3.308 1.00 87.75 86 SER A C 1
ATOM 604 O O . SER A 1 86 ? -0.807 -10.731 4.348 1.00 87.75 86 SER A O 1
ATOM 606 N N . HIS A 1 87 ? -0.789 -10.410 2.129 1.00 86.56 87 HIS A N 1
ATOM 607 C CA . HIS A 1 87 ? -2.229 -10.578 1.951 1.00 86.56 87 HIS A CA 1
ATOM 608 C C . HIS A 1 87 ? -2.663 -12.026 2.226 1.00 86.56 87 HIS A C 1
ATOM 610 O O . HIS A 1 87 ? -3.584 -12.245 3.007 1.00 86.56 87 HIS A O 1
ATOM 616 N N . ILE A 1 88 ? -1.954 -13.008 1.657 1.00 88.69 88 ILE A N 1
ATOM 617 C CA . ILE A 1 88 ? -2.219 -14.445 1.849 1.00 88.69 88 ILE A CA 1
ATOM 618 C C . ILE A 1 88 ? -2.000 -14.855 3.311 1.00 88.69 88 ILE A C 1
ATOM 620 O O . ILE A 1 88 ? -2.785 -15.617 3.864 1.00 88.69 88 ILE A O 1
ATOM 624 N N . SER A 1 89 ? -0.957 -14.321 3.950 1.00 89.19 89 SER A N 1
ATOM 625 C CA . SER A 1 89 ? -0.643 -14.601 5.359 1.00 89.19 89 SER A CA 1
ATOM 626 C C . SER A 1 89 ? -1.564 -13.864 6.340 1.00 89.19 89 SER A C 1
ATOM 628 O O . SER A 1 89 ? -1.467 -14.078 7.545 1.00 89.19 89 SER A O 1
ATOM 630 N N . GLY A 1 90 ? -2.416 -12.953 5.857 1.00 88.94 90 GLY A N 1
ATOM 631 C CA . GLY A 1 90 ? -3.294 -12.127 6.687 1.00 88.94 90 GLY A CA 1
ATOM 632 C C . GLY A 1 90 ? -2.591 -11.011 7.470 1.00 88.94 90 GLY A C 1
ATOM 633 O O . GLY A 1 90 ? -3.255 -10.275 8.194 1.00 88.94 90 GLY A O 1
ATOM 634 N N . THR A 1 91 ? -1.276 -10.826 7.316 1.00 87.88 91 THR A N 1
ATOM 635 C CA . THR A 1 91 ? -0.490 -9.798 8.026 1.00 87.88 91 THR A CA 1
ATOM 636 C C . THR A 1 91 ? -0.681 -8.395 7.453 1.00 87.88 91 THR A C 1
ATOM 638 O O . THR A 1 91 ? -0.423 -7.404 8.136 1.00 87.88 91 THR A O 1
ATOM 641 N N . LEU A 1 92 ? -1.183 -8.289 6.219 1.00 87.50 92 LEU A N 1
ATOM 642 C CA . LEU A 1 92 ? -1.421 -7.002 5.566 1.00 87.50 92 LEU A CA 1
ATOM 643 C C . LEU A 1 92 ? -2.534 -6.190 6.249 1.00 87.50 92 LEU A C 1
ATOM 645 O O . LEU A 1 92 ? -2.426 -4.973 6.355 1.00 87.50 92 LEU A O 1
ATOM 649 N N . VAL A 1 93 ? -3.586 -6.850 6.744 1.00 88.44 93 VAL A N 1
ATOM 650 C CA . VAL A 1 93 ? -4.727 -6.183 7.397 1.00 88.44 93 VAL A CA 1
ATOM 651 C C . VAL A 1 93 ? -4.324 -5.515 8.723 1.00 88.44 93 VAL A C 1
ATOM 653 O O . VAL A 1 93 ? -4.623 -4.332 8.882 1.00 88.44 93 VAL A O 1
ATOM 656 N N . PRO A 1 94 ? -3.612 -6.186 9.654 1.00 88.25 94 PRO A N 1
ATOM 657 C CA . PRO A 1 94 ? -3.066 -5.543 10.849 1.00 88.25 94 PRO A CA 1
ATOM 658 C C . PRO A 1 94 ? -2.175 -4.337 10.542 1.00 88.25 94 PRO A C 1
ATOM 660 O O . PRO A 1 94 ? -2.358 -3.289 11.151 1.00 88.25 94 PRO A O 1
ATOM 663 N N . LEU A 1 95 ? -1.283 -4.437 9.549 1.00 88.19 95 LEU A N 1
ATOM 664 C CA . LEU A 1 95 ? -0.421 -3.318 9.145 1.00 88.19 95 LEU A CA 1
ATOM 665 C C . LEU A 1 95 ? -1.230 -2.108 8.664 1.00 88.19 95 LEU A C 1
ATOM 667 O O . LEU A 1 95 ? -0.899 -0.968 8.982 1.00 88.19 95 LEU A O 1
ATOM 671 N N . LEU A 1 96 ? -2.307 -2.350 7.914 1.00 89.00 96 LEU A N 1
ATOM 672 C CA . LEU A 1 96 ? -3.210 -1.298 7.449 1.00 89.00 96 LEU A CA 1
ATOM 673 C C . LEU A 1 96 ? -3.998 -0.660 8.597 1.00 89.00 96 LEU A C 1
ATOM 675 O O . LEU A 1 96 ? -4.208 0.552 8.583 1.00 89.00 96 LEU A O 1
ATOM 679 N N . LYS A 1 97 ? -4.400 -1.446 9.600 1.00 87.69 97 LYS A N 1
ATOM 680 C CA . LYS A 1 97 ? -5.049 -0.934 10.815 1.00 87.69 97 LYS A CA 1
ATOM 681 C C . LYS A 1 97 ? -4.095 -0.077 11.646 1.00 87.69 97 LYS A C 1
ATOM 683 O O . LYS A 1 97 ? -4.450 1.038 12.009 1.00 87.69 97 LYS A O 1
ATOM 688 N N . GLU A 1 98 ? -2.873 -0.553 11.885 1.00 87.56 98 GLU A N 1
ATOM 689 C CA . GLU A 1 98 ? -1.829 0.201 12.598 1.00 87.56 98 GLU A CA 1
ATOM 690 C C . GLU A 1 98 ? -1.488 1.521 11.898 1.00 87.56 98 GLU A C 1
ATOM 692 O O . GLU A 1 98 ? -1.266 2.535 12.554 1.00 87.56 98 GLU A O 1
ATOM 697 N N . ALA A 1 99 ? -1.480 1.522 10.563 1.00 86.19 99 ALA A N 1
ATOM 698 C CA . ALA A 1 99 ? -1.241 2.717 9.764 1.00 86.19 99 ALA A CA 1
ATOM 699 C C . ALA A 1 99 ? -2.447 3.674 9.695 1.00 86.19 99 ALA A C 1
ATOM 701 O O . ALA A 1 99 ? -2.341 4.726 9.069 1.00 86.19 99 ALA A O 1
ATOM 702 N N . GLY A 1 100 ? -3.603 3.315 10.268 1.00 84.56 100 GLY A N 1
ATOM 703 C CA . GLY A 1 100 ? -4.840 4.098 10.156 1.00 84.56 100 GLY A CA 1
ATOM 704 C C . GLY A 1 100 ? -5.434 4.114 8.742 1.00 84.56 100 GLY A C 1
ATOM 705 O O . GLY A 1 100 ? -6.276 4.955 8.430 1.00 84.56 100 GLY A O 1
ATOM 706 N N . ALA A 1 101 ? -4.995 3.195 7.879 1.00 85.38 101 ALA A N 1
ATOM 707 C CA . ALA A 1 101 ? -5.471 3.045 6.508 1.00 85.38 101 ALA A CA 1
ATOM 708 C C . ALA A 1 101 ? -6.802 2.281 6.424 1.00 85.38 101 ALA A C 1
ATOM 710 O O . ALA A 1 101 ? -7.484 2.353 5.404 1.00 85.38 101 ALA A O 1
ATOM 711 N N . LEU A 1 102 ? -7.146 1.524 7.471 1.00 81.31 102 LEU A N 1
ATOM 712 C CA . LEU A 1 102 ? -8.329 0.673 7.531 1.00 81.31 102 LEU A CA 1
ATOM 713 C C . LEU A 1 102 ? -8.993 0.774 8.912 1.00 81.31 102 LEU A C 1
ATOM 715 O O . LEU A 1 102 ? -8.398 0.382 9.913 1.00 81.31 102 LEU A O 1
ATOM 719 N N . TRP A 1 103 ? -10.237 1.257 8.944 1.00 63.16 103 TRP A N 1
ATOM 720 C CA . TRP A 1 103 ? -11.065 1.405 10.148 1.00 63.16 103 TRP A CA 1
ATOM 721 C C . TRP A 1 103 ? -12.273 0.458 10.053 1.00 63.16 103 TRP A C 1
ATOM 723 O O . TRP A 1 103 ? -13.364 0.871 9.670 1.00 63.16 103 TRP A O 1
ATOM 733 N N . LEU A 1 104 ? -12.048 -0.830 10.325 1.00 52.41 104 LEU A N 1
ATOM 734 C CA . LEU A 1 104 ? -13.093 -1.845 10.539 1.00 52.41 104 LEU A CA 1
ATOM 735 C C . LEU A 1 104 ? -13.029 -2.347 11.976 1.00 52.41 104 LEU A C 1
ATOM 737 O O . LEU A 1 104 ? -11.911 -2.776 12.371 1.00 52.41 104 LEU A O 1
#

Secondary structure (DSSP, 8-state):
-----------HHHHHHHHHHHHHHH-SEEEEE-TT-HHHHHHHHHHHHTT---EEEEPPTTS-S---EEEETTEEEEEHHHHHHHHHTT-HHHHHHHTTS---

pLDDT: mean 75.26, std 15.1, range [40.47, 89.25]

Mean predicted aligned error: 9.69 Å

Nearest PDB structures (foldseek):
  5kqa-assembly1_A  TM=8.738E-01  e=2.577E-08  Polygonaceae
  5gtx-assembly2_B  TM=8.606E-01  e=2.281E-07  Polygonaceae
  5zvl-assembly2_B  TM=8.403E-01  e=8.551E-07  Triticum aestivum
  5zvl-assembly3_C  TM=8.601E-01  e=2.157E-06  Triticum aestivum
  5zvl-assembly1_A  TM=8.386E-01  e=1.890E-06  Triticum aestivum

Radius of gyration: 15.87 Å; Cα contacts (8 Å, |Δi|>4): 135; chains: 1; bounding box: 54×28×39 Å

Sequence (104 aa):
MSGSSPRRRTAGACDALERVERLAAENAVVIFSVSTCCMCHAVKRLFCGMGVNPTGVPAAPRGPSAVPVVFVGGKLVGAMDSVMASHISGTLVPLLKEAGALWL

Solvent-accessible surface area (backbone atoms only — not comparable to full-atom values): 6090 Å² total; per-residue (Å²): 139,89,79,81,79,79,87,75,69,94,61,70,65,63,57,51,48,56,50,46,53,57,46,33,76,76,32,34,29,40,32,36,22,51,95,86,45,73,63,36,54,50,53,54,49,53,38,47,75,70,70,26,84,64,48,79,38,78,46,61,100,84,55,79,93,61,68,29,34,35,30,45,51,69,40,82,63,40,33,59,68,46,50,50,50,27,52,75,70,54,54,43,58,58,48,33,39,76,28,68,42,42,95,129

Organism: Spirodela intermedia (NCBI:txid51605)

InterPro domains:
  IPR011905 Glutaredoxin-like, plant II [PTHR10168] (18-55)
  IPR036249 Thioredoxin-like superfamily [SSF52833] (17-103)